Protein AF-A0A7K2XYT5-F1 (afdb_monomer_lite)

Foldseek 3Di:
DLVVLLVQLLCQQAVDDDPVQVVVVTLCAQADPVQPSNNQSSVLSQCLLQVVPDHRGDLVSRHPVNVVSSVVSVVVPSPPPD

Radius of gyration: 11.96 Å; chains: 1; bounding box: 29×26×29 Å

pLDDT: mean 91.59, std 6.75, range [53.97, 96.94]

Sequence (82 aa):
IWIGFTALMMWTEFAHHGPAFEVSGGAMEGKETRYGIAASSIFSVATTLTSTGAVNSFHSSYTGLGGGIQLLGMQLGEIAPG

Structure (mmCIF, N/CA/C/O backbone):
data_AF-A0A7K2XYT5-F1
#
_entry.id   AF-A0A7K2XYT5-F1
#
loop_
_atom_site.group_PDB
_atom_site.id
_atom_site.type_symbol
_atom_site.label_atom_id
_atom_site.label_alt_id
_atom_site.label_comp_id
_atom_site.label_asym_id
_atom_site.label_entity_id
_atom_site.label_seq_id
_atom_site.pdbx_PDB_ins_code
_atom_site.Cartn_x
_atom_site.Cartn_y
_atom_site.Cartn_z
_atom_site.occupancy
_atom_site.B_iso_or_equiv
_atom_site.auth_seq_id
_atom_site.auth_comp_id
_atom_site.auth_asym_id
_atom_site.auth_atom_id
_atom_site.pdbx_PDB_model_num
ATOM 1 N N . ILE A 1 1 ? -15.005 1.797 2.497 1.00 88.69 1 ILE A N 1
ATOM 2 C CA . ILE A 1 1 ? -13.673 2.458 2.541 1.00 88.69 1 ILE A CA 1
ATOM 3 C C . ILE A 1 1 ? -12.554 1.463 2.234 1.00 88.69 1 ILE A C 1
ATOM 5 O O . ILE A 1 1 ? -11.839 1.673 1.262 1.00 88.69 1 ILE A O 1
ATOM 9 N N . TRP A 1 2 ? -12.467 0.344 2.964 1.00 92.62 2 TRP A N 1
ATOM 10 C CA . TRP A 1 2 ? -11.437 -0.690 2.762 1.00 92.62 2 TRP A CA 1
ATOM 11 C C . TRP A 1 2 ? -11.294 -1.194 1.311 1.00 92.62 2 TRP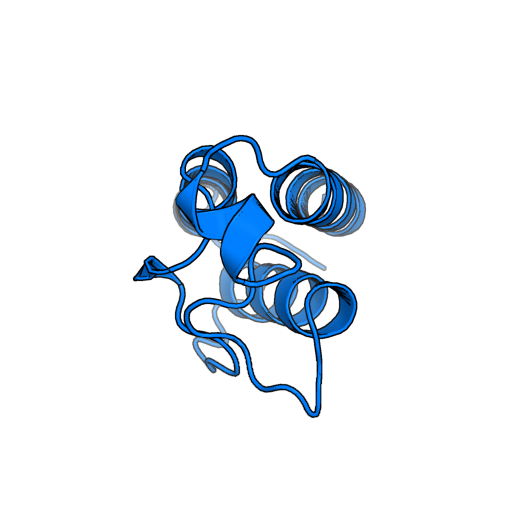 A C 1
ATOM 13 O O . TRP A 1 2 ? -10.183 -1.237 0.789 1.00 92.62 2 TRP A O 1
ATOM 23 N N . ILE A 1 3 ? -12.406 -1.492 0.618 1.00 94.56 3 ILE A N 1
ATOM 24 C CA . ILE A 1 3 ? -12.375 -1.922 -0.798 1.00 94.56 3 ILE A CA 1
ATOM 25 C C . ILE A 1 3 ? -11.749 -0.845 -1.694 1.00 94.56 3 ILE A C 1
ATOM 27 O O . ILE A 1 3 ? -10.955 -1.166 -2.571 1.00 94.56 3 ILE A O 1
ATOM 31 N N . GLY A 1 4 ? -12.069 0.431 -1.456 1.00 94.81 4 GLY A N 1
ATOM 32 C CA . GLY A 1 4 ? -11.520 1.549 -2.226 1.00 94.81 4 GLY A CA 1
ATOM 33 C C . GLY A 1 4 ? -10.012 1.695 -2.031 1.00 94.81 4 GLY A C 1
ATOM 34 O O . GLY A 1 4 ? -9.280 1.793 -3.011 1.00 94.81 4 GLY A O 1
ATOM 35 N N . PHE A 1 5 ? -9.540 1.619 -0.783 1.00 95.12 5 PHE A N 1
ATOM 36 C CA . PHE A 1 5 ? -8.106 1.625 -0.470 1.00 95.12 5 PHE A CA 1
ATOM 37 C C . PHE A 1 5 ? -7.389 0.425 -1.090 1.00 95.12 5 PHE A C 1
ATOM 39 O O . PHE A 1 5 ? -6.329 0.584 -1.681 1.00 95.12 5 PHE A O 1
ATOM 46 N N . THR A 1 6 ? -7.994 -0.761 -1.020 1.00 95.75 6 THR A N 1
ATOM 47 C CA . THR A 1 6 ? -7.429 -1.996 -1.580 1.00 95.75 6 THR A CA 1
ATOM 48 C C . THR A 1 6 ? -7.334 -1.935 -3.101 1.00 95.75 6 THR A C 1
ATOM 50 O O . THR A 1 6 ? -6.302 -2.286 -3.666 1.00 95.75 6 THR A O 1
ATOM 53 N N . ALA A 1 7 ? -8.382 -1.457 -3.774 1.00 96.19 7 ALA A N 1
ATOM 54 C CA . ALA A 1 7 ? -8.389 -1.297 -5.223 1.00 96.19 7 ALA A CA 1
ATOM 55 C C . ALA A 1 7 ? -7.354 -0.259 -5.679 1.00 96.19 7 ALA A C 1
ATOM 57 O O . ALA A 1 7 ? -6.619 -0.507 -6.633 1.00 96.19 7 ALA A O 1
ATOM 58 N N . LEU A 1 8 ? -7.253 0.869 -4.968 1.00 95.44 8 LEU A N 1
ATOM 59 C CA . LEU A 1 8 ? -6.265 1.902 -5.262 1.00 95.44 8 LEU A CA 1
ATOM 60 C C . LEU A 1 8 ? -4.836 1.386 -5.034 1.00 95.44 8 LEU A C 1
ATOM 62 O O . LEU A 1 8 ? -3.984 1.566 -5.895 1.00 95.44 8 LEU A O 1
ATOM 66 N N . MET A 1 9 ? -4.603 0.675 -3.929 1.00 96.25 9 MET A N 1
ATOM 67 C CA . MET A 1 9 ? -3.330 0.028 -3.604 1.00 96.25 9 MET A CA 1
ATOM 68 C C . MET A 1 9 ? -2.926 -0.996 -4.665 1.00 96.25 9 MET A C 1
ATOM 70 O O . MET A 1 9 ? -1.780 -1.023 -5.103 1.00 96.25 9 MET A O 1
ATOM 74 N N . MET A 1 10 ? -3.859 -1.840 -5.109 1.00 95.38 10 MET A N 1
ATOM 75 C CA . MET A 1 10 ? -3.594 -2.764 -6.208 1.00 95.38 10 MET A CA 1
ATOM 76 C C . MET A 1 10 ? -3.228 -2.016 -7.482 1.00 95.38 10 MET A C 1
ATOM 78 O O . MET A 1 10 ? -2.241 -2.362 -8.120 1.00 95.38 10 MET A O 1
ATOM 82 N N . TRP A 1 11 ? -3.985 -0.983 -7.842 1.00 94.69 11 TRP A N 1
ATOM 83 C CA . TRP A 1 11 ? -3.705 -0.220 -9.049 1.00 94.69 11 TRP A CA 1
ATOM 84 C C . TRP A 1 11 ? -2.311 0.413 -9.015 1.00 94.69 11 TRP A C 1
ATOM 86 O O . TRP A 1 11 ? -1.568 0.254 -9.978 1.00 94.69 11 TRP A O 1
ATOM 96 N N . THR A 1 12 ? -1.909 1.043 -7.908 1.00 94.25 12 THR A N 1
ATOM 97 C CA . THR A 1 12 ? -0.571 1.649 -7.795 1.00 94.25 12 THR A CA 1
ATOM 98 C C . THR A 1 12 ? 0.541 0.609 -7.875 1.00 94.25 12 THR A C 1
ATOM 100 O O . THR A 1 12 ? 1.547 0.830 -8.545 1.00 94.25 12 THR A O 1
ATOM 103 N N . GLU A 1 13 ? 0.347 -0.544 -7.233 1.00 94.81 13 GLU A N 1
ATOM 104 C CA . GLU A 1 13 ? 1.349 -1.607 -7.194 1.00 94.81 13 GLU A CA 1
ATOM 105 C C . GL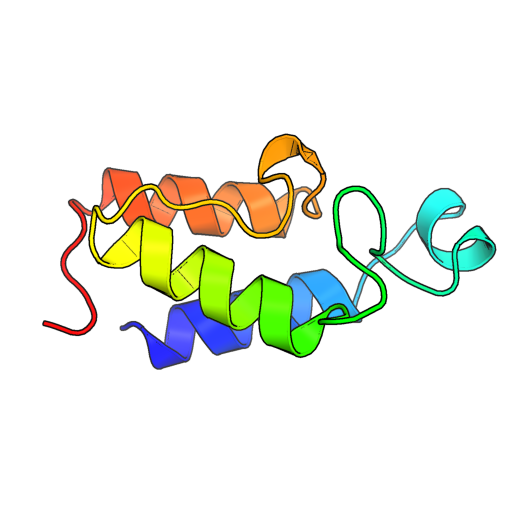U A 1 13 ? 1.399 -2.450 -8.469 1.00 94.81 13 GLU A C 1
ATOM 107 O O . GLU A 1 13 ? 2.403 -3.107 -8.671 1.00 94.81 13 GLU A O 1
ATOM 112 N N . PHE A 1 14 ? 0.375 -2.462 -9.327 1.00 93.19 14 PHE A N 1
ATOM 113 C CA . PHE A 1 14 ? 0.416 -3.152 -10.628 1.00 93.19 14 PHE A CA 1
ATOM 114 C C . PHE A 1 14 ? 0.739 -2.217 -11.795 1.00 93.19 14 PHE A C 1
ATOM 116 O O . PHE A 1 14 ? 1.313 -2.656 -12.788 1.00 93.19 14 PHE A O 1
ATOM 123 N N . ALA A 1 15 ? 0.372 -0.937 -11.702 1.00 91.25 15 ALA A N 1
ATOM 124 C CA . ALA A 1 15 ? 0.696 0.046 -12.730 1.00 91.25 15 ALA A CA 1
ATOM 125 C C . ALA A 1 15 ? 2.175 0.456 -12.705 1.00 91.25 15 ALA A C 1
ATOM 127 O O . ALA A 1 15 ? 2.623 1.030 -13.687 1.00 91.25 15 ALA A O 1
ATOM 128 N N . HIS A 1 16 ? 2.898 0.181 -11.607 1.00 82.38 16 HIS A N 1
ATOM 129 C CA . HIS A 1 16 ? 4.302 0.530 -11.344 1.00 82.38 16 HIS A CA 1
ATOM 130 C C . HIS A 1 16 ? 5.116 0.959 -12.587 1.00 82.38 16 HIS A C 1
ATOM 132 O O . HIS A 1 16 ? 5.317 0.204 -13.538 1.00 82.38 16 HIS A O 1
ATOM 138 N N . HIS A 1 17 ? 5.631 2.187 -12.574 1.00 77.88 17 HIS A N 1
ATOM 139 C CA . HIS A 1 17 ? 6.413 2.727 -13.685 1.00 77.88 17 HIS A CA 1
ATOM 140 C C . HIS A 1 17 ? 7.839 3.005 -13.224 1.00 77.88 17 HIS A C 1
ATOM 142 O O . HIS A 1 17 ? 8.048 3.694 -12.225 1.00 77.88 17 HIS A O 1
ATOM 148 N N . GLY A 1 18 ? 8.821 2.477 -13.951 1.00 82.81 18 GLY A N 1
ATOM 149 C CA . GLY A 1 18 ? 10.228 2.763 -13.709 1.00 82.81 18 GLY A CA 1
ATOM 150 C C . GLY A 1 18 ? 11.145 1.581 -14.023 1.00 82.81 18 GLY A C 1
ATOM 151 O O . GLY A 1 18 ? 10.739 0.426 -13.882 1.00 82.81 18 GLY A O 1
ATOM 152 N N . PRO A 1 19 ? 12.410 1.860 -14.377 1.00 83.06 19 PRO A N 1
ATOM 153 C CA . PRO A 1 19 ? 13.355 0.839 -14.827 1.00 83.06 19 PRO A CA 1
ATOM 154 C C . PRO A 1 19 ? 13.637 -0.229 -13.760 1.00 83.06 19 PRO A C 1
ATOM 156 O O . PRO A 1 19 ? 13.878 -1.383 -14.096 1.00 83.06 19 PRO A O 1
ATOM 159 N N . ALA A 1 20 ? 13.564 0.123 -12.472 1.00 84.69 20 ALA A N 1
ATOM 160 C CA . ALA A 1 20 ? 13.752 -0.831 -11.378 1.00 84.69 20 ALA A CA 1
ATOM 161 C C . ALA A 1 20 ? 12.658 -1.914 -11.354 1.00 84.69 20 ALA A C 1
ATOM 163 O O . ALA A 1 20 ? 12.974 -3.092 -11.218 1.00 84.69 20 ALA A O 1
ATOM 164 N N . PHE A 1 21 ? 11.394 -1.522 -11.549 1.00 86.44 21 PHE A N 1
ATOM 165 C CA . PHE A 1 21 ? 10.252 -2.439 -11.530 1.00 86.44 21 PHE A CA 1
ATOM 166 C C . PHE A 1 21 ? 10.190 -3.320 -12.777 1.00 86.44 21 PHE A C 1
ATOM 168 O O .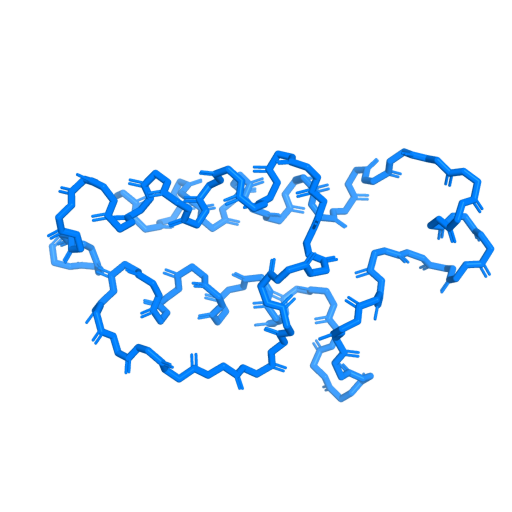 PHE A 1 21 ? 9.816 -4.487 -12.693 1.00 86.44 21 PHE A O 1
ATOM 175 N N . GLU A 1 22 ? 10.578 -2.776 -13.932 1.00 83.12 22 GLU A N 1
ATOM 176 C CA . GLU A 1 22 ? 10.641 -3.527 -15.189 1.00 83.12 22 GLU A CA 1
ATOM 177 C C . GLU A 1 22 ? 11.668 -4.661 -15.108 1.00 83.12 22 GLU A C 1
ATOM 179 O O . GLU A 1 22 ? 11.375 -5.791 -15.499 1.00 83.12 22 GLU A O 1
ATOM 184 N N . VAL A 1 23 ? 12.843 -4.391 -14.529 1.00 84.62 23 VAL A N 1
ATOM 185 C CA . VAL A 1 23 ? 13.900 -5.399 -14.356 1.00 84.62 23 VAL A CA 1
ATOM 186 C C . VAL A 1 23 ? 13.512 -6.460 -13.321 1.00 84.62 23 VAL A C 1
ATOM 188 O O . VAL A 1 23 ? 13.834 -7.632 -13.507 1.00 84.62 23 VAL A O 1
ATOM 191 N N . SER A 1 24 ? 12.800 -6.094 -12.250 1.00 82.25 24 SER A N 1
ATOM 192 C CA . SER A 1 24 ? 12.341 -7.050 -11.230 1.00 82.25 24 SER A CA 1
ATOM 193 C C . SER A 1 24 ? 11.079 -7.830 -11.617 1.00 82.25 24 SER A C 1
ATOM 195 O O . SER A 1 24 ? 10.646 -8.691 -10.850 1.00 82.25 24 SER A O 1
ATOM 197 N N . GLY A 1 25 ? 10.476 -7.555 -12.780 1.00 84.88 25 GLY A N 1
ATOM 198 C CA . GLY A 1 25 ? 9.219 -8.183 -13.203 1.00 84.88 25 GLY A CA 1
ATOM 199 C C . GLY A 1 25 ? 7.993 -7.705 -12.413 1.00 84.88 25 GLY A C 1
ATOM 200 O O . GLY A 1 25 ? 6.965 -8.379 -12.401 1.00 84.88 25 GLY A O 1
ATOM 201 N N . GLY A 1 26 ? 8.114 -6.557 -11.745 1.00 89.81 26 GLY A N 1
ATOM 202 C CA . GLY A 1 26 ? 7.053 -5.859 -11.032 1.00 89.81 26 GLY A CA 1
ATOM 203 C C . GLY A 1 26 ? 7.510 -5.234 -9.717 1.00 89.81 26 GLY A C 1
ATOM 204 O O . GLY A 1 26 ? 8.680 -5.334 -9.345 1.00 89.81 26 GLY A O 1
ATOM 205 N N . ALA A 1 27 ? 6.590 -4.602 -8.984 1.00 92.75 27 ALA A N 1
ATOM 206 C CA . ALA A 1 27 ? 6.836 -4.003 -7.665 1.00 92.75 27 ALA A CA 1
ATOM 207 C C . ALA A 1 27 ? 7.014 -5.087 -6.592 1.00 92.75 27 ALA A C 1
ATOM 209 O O . ALA A 1 27 ? 6.200 -5.243 -5.695 1.00 92.75 27 ALA A O 1
ATOM 210 N N . MET A 1 28 ? 8.061 -5.895 -6.723 1.00 94.31 28 MET A N 1
ATOM 211 C CA . MET A 1 28 ? 8.342 -7.045 -5.863 1.00 94.31 28 MET A CA 1
ATOM 212 C C . MET A 1 28 ? 9.318 -6.720 -4.730 1.00 94.31 28 MET A C 1
ATOM 214 O O . MET A 1 28 ? 9.577 -7.573 -3.882 1.00 94.31 28 MET A O 1
ATOM 218 N N . GLU A 1 29 ? 9.855 -5.500 -4.685 1.00 93.62 29 GLU A N 1
ATOM 219 C CA . GLU A 1 29 ? 10.715 -5.073 -3.588 1.00 93.62 29 GLU A CA 1
ATOM 220 C C . GLU A 1 29 ? 9.958 -5.150 -2.255 1.00 93.62 29 GLU A C 1
ATOM 222 O O . GLU A 1 29 ? 8.831 -4.676 -2.119 1.00 93.62 29 GLU A O 1
ATOM 227 N N . GLY A 1 30 ? 10.568 -5.808 -1.269 1.00 93.06 30 GLY A N 1
ATOM 228 C CA . GLY A 1 30 ? 9.974 -5.981 0.050 1.00 93.06 30 GLY A CA 1
ATOM 229 C C . GLY A 1 30 ? 8.741 -6.890 0.089 1.00 93.06 30 GLY A C 1
ATOM 230 O O . GLY A 1 30 ? 8.106 -6.964 1.139 1.00 93.06 30 GLY A O 1
ATOM 231 N N . LYS A 1 31 ? 8.395 -7.591 -1.002 1.00 95.69 31 LYS A N 1
ATOM 232 C CA . LYS A 1 31 ? 7.290 -8.561 -1.052 1.00 95.69 31 LYS A CA 1
ATOM 233 C C . LYS A 1 31 ? 7.816 -9.991 -1.138 1.00 95.69 31 LYS A C 1
ATOM 235 O O . LYS A 1 31 ? 8.763 -10.298 -1.854 1.00 95.69 31 LYS A O 1
ATOM 240 N N . GLU A 1 32 ? 7.148 -10.894 -0.433 1.00 96.06 32 GLU A N 1
ATOM 241 C CA . GLU A 1 32 ? 7.431 -12.326 -0.499 1.00 96.06 32 GLU A CA 1
ATOM 242 C C . GLU A 1 32 ? 6.876 -12.934 -1.792 1.00 96.06 32 GLU A C 1
ATOM 244 O O . GLU A 1 32 ? 5.702 -12.751 -2.125 1.00 96.06 32 GLU A O 1
ATOM 249 N N . THR A 1 33 ? 7.674 -13.757 -2.475 1.00 93.88 33 THR 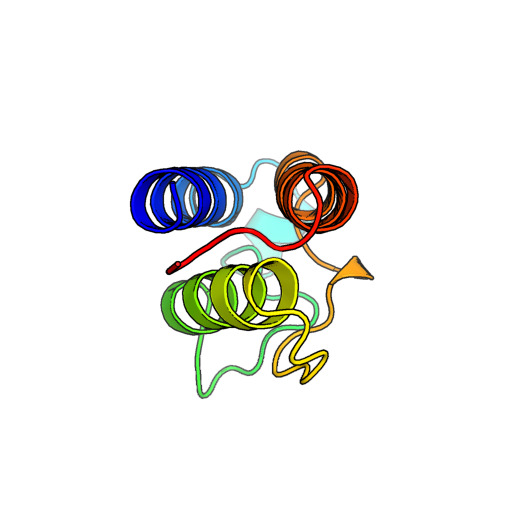A N 1
ATOM 250 C CA . THR A 1 33 ? 7.251 -14.472 -3.696 1.00 93.88 33 THR A CA 1
ATOM 251 C C . THR A 1 33 ? 6.050 -15.392 -3.463 1.00 93.88 33 THR A C 1
ATOM 253 O O . THR A 1 33 ? 5.252 -15.602 -4.369 1.00 93.88 33 THR A O 1
ATOM 256 N N . ARG A 1 34 ? 5.884 -15.892 -2.230 1.00 96.25 34 ARG A N 1
ATOM 257 C CA . ARG A 1 34 ? 4.755 -16.734 -1.796 1.00 96.25 34 ARG A CA 1
ATOM 258 C C . ARG A 1 34 ? 3.403 -16.017 -1.850 1.00 96.25 34 ARG A C 1
ATOM 260 O O . ARG A 1 34 ? 2.383 -16.677 -2.022 1.00 96.25 34 ARG A O 1
ATOM 267 N N . TYR A 1 35 ? 3.394 -14.697 -1.660 1.00 95.50 35 TYR A N 1
ATOM 268 C CA . TYR A 1 35 ? 2.175 -13.880 -1.623 1.00 95.50 35 TYR A CA 1
ATOM 269 C C . TYR A 1 35 ? 2.007 -13.051 -2.900 1.00 95.50 35 TYR A C 1
ATOM 271 O O . TYR A 1 35 ? 0.887 -12.858 -3.375 1.00 95.50 35 TYR A O 1
ATOM 279 N N . GLY A 1 36 ? 3.116 -12.582 -3.471 1.00 94.38 36 GLY A N 1
ATOM 280 C CA . GLY A 1 36 ? 3.107 -11.713 -4.640 1.00 94.38 36 GLY A CA 1
ATOM 281 C C . GLY A 1 36 ? 2.437 -10.362 -4.379 1.00 94.38 36 GLY A C 1
ATOM 282 O O . GLY A 1 36 ? 2.043 -10.026 -3.262 1.00 94.38 36 GLY A O 1
ATOM 283 N N . ILE A 1 37 ? 2.292 -9.576 -5.445 1.00 94.81 37 ILE A N 1
ATOM 284 C CA . ILE A 1 37 ? 1.799 -8.194 -5.370 1.00 94.81 37 ILE A CA 1
ATOM 285 C C . ILE A 1 37 ? 0.382 -8.140 -4.788 1.00 94.81 37 ILE A C 1
ATOM 287 O O . ILE A 1 37 ? 0.129 -7.402 -3.840 1.00 94.81 37 ILE A O 1
ATOM 291 N N . ALA A 1 38 ? -0.531 -8.963 -5.310 1.00 95.56 38 ALA A N 1
ATOM 292 C CA . ALA A 1 38 ? -1.943 -8.907 -4.952 1.00 95.56 38 ALA A CA 1
ATOM 293 C C . ALA A 1 38 ? -2.198 -9.163 -3.454 1.00 95.56 38 ALA A C 1
ATOM 295 O O . ALA A 1 38 ? -2.833 -8.346 -2.784 1.00 95.56 38 ALA A O 1
ATOM 296 N N . ALA A 1 39 ? -1.695 -10.276 -2.910 1.00 96.62 39 ALA A N 1
ATOM 297 C CA . ALA A 1 39 ? -1.954 -10.625 -1.515 1.00 96.62 39 ALA A CA 1
ATOM 298 C C . ALA A 1 39 ? -1.192 -9.715 -0.538 1.00 96.62 39 ALA A C 1
ATOM 300 O O . ALA A 1 39 ? -1.726 -9.384 0.521 1.00 96.62 39 ALA A O 1
ATOM 301 N N . SER A 1 40 ? 0.010 -9.249 -0.896 1.00 96.94 40 SER A N 1
ATOM 302 C CA . SER A 1 40 ? 0.724 -8.231 -0.117 1.00 96.94 40 SER A CA 1
ATOM 303 C C . SER A 1 40 ? -0.056 -6.915 -0.046 1.00 96.94 40 SER A C 1
ATOM 305 O O . SER A 1 40 ? -0.241 -6.391 1.049 1.00 96.94 40 SER A O 1
ATOM 307 N N . SER A 1 41 ? -0.598 -6.431 -1.168 1.00 96.38 41 SER A N 1
ATOM 308 C CA . SER A 1 41 ? -1.392 -5.195 -1.216 1.00 96.38 41 SER A CA 1
ATOM 309 C C . SER A 1 41 ? -2.664 -5.270 -0.367 1.00 96.38 41 SER A C 1
ATOM 311 O O . SER A 1 41 ? -2.952 -4.346 0.390 1.00 96.38 41 SER A O 1
ATOM 313 N N . ILE A 1 42 ? -3.408 -6.381 -0.437 1.00 95.75 42 ILE A N 1
ATOM 314 C CA . ILE A 1 42 ? -4.604 -6.588 0.401 1.00 95.75 42 ILE A CA 1
ATOM 315 C C . ILE A 1 42 ? -4.226 -6.591 1.885 1.00 95.75 42 ILE A C 1
ATOM 317 O O . ILE A 1 42 ? -4.892 -5.951 2.699 1.00 95.75 42 ILE A O 1
ATOM 321 N N . PHE A 1 43 ? -3.153 -7.301 2.241 1.00 96.44 43 PHE A N 1
ATOM 322 C CA . PHE A 1 43 ? -2.720 -7.424 3.629 1.00 96.44 43 PHE A CA 1
ATOM 323 C C . PHE A 1 43 ? -2.230 -6.091 4.203 1.00 96.44 43 PHE A C 1
ATOM 325 O O . PHE A 1 43 ? -2.590 -5.752 5.326 1.00 96.44 43 PHE A O 1
ATOM 332 N N . SER A 1 44 ? -1.463 -5.317 3.430 1.00 96.25 44 SER A N 1
ATOM 333 C CA . SER A 1 44 ? -0.987 -3.990 3.834 1.00 96.25 44 SER A CA 1
ATOM 334 C C . SER A 1 44 ? -2.141 -3.021 4.097 1.00 96.25 44 SER A C 1
ATOM 336 O O . SER A 1 44 ? -2.153 -2.333 5.117 1.00 96.25 44 SER A O 1
ATOM 338 N N . VAL A 1 45 ? -3.161 -3.005 3.238 1.00 95.94 45 VAL A N 1
ATOM 339 C CA . VAL A 1 45 ? -4.350 -2.171 3.462 1.00 95.94 45 VAL A CA 1
ATOM 340 C C . VAL A 1 45 ? -5.153 -2.650 4.668 1.00 95.94 45 VAL A C 1
ATOM 342 O O . VAL A 1 45 ? -5.604 -1.830 5.461 1.00 95.94 45 VAL A O 1
ATOM 345 N N . ALA A 1 46 ? -5.321 -3.963 4.841 1.00 94.75 46 ALA A N 1
ATOM 346 C CA . ALA A 1 46 ? -6.015 -4.508 6.002 1.00 94.75 46 ALA A CA 1
ATOM 347 C C . ALA A 1 46 ? -5.305 -4.126 7.306 1.00 94.75 46 ALA A C 1
ATOM 349 O O . ALA A 1 46 ? -5.904 -3.463 8.139 1.00 94.75 46 ALA A O 1
ATOM 350 N N . THR A 1 47 ? -4.023 -4.464 7.447 1.00 94.75 47 THR A N 1
ATOM 351 C CA . THR A 1 47 ? -3.273 -4.288 8.700 1.00 94.75 47 THR A CA 1
ATOM 352 C C . THR A 1 47 ? -3.118 -2.825 9.128 1.00 94.75 47 THR A C 1
ATOM 354 O O . THR A 1 47 ? -3.064 -2.544 10.327 1.00 94.75 47 THR A O 1
ATOM 357 N N . THR A 1 48 ? -3.067 -1.894 8.164 1.00 93.50 48 THR A N 1
ATOM 358 C CA . THR A 1 48 ? -2.961 -0.449 8.426 1.00 93.50 48 THR A CA 1
ATOM 359 C C . THR A 1 48 ? -4.305 0.196 8.716 1.00 93.50 48 THR A C 1
ATOM 361 O O . THR A 1 48 ? -4.361 1.090 9.549 1.00 93.50 48 THR A O 1
ATOM 364 N N . LEU A 1 49 ? -5.393 -0.249 8.081 1.00 93.44 49 LEU A N 1
ATOM 365 C CA . LEU A 1 49 ? -6.720 0.295 8.367 1.00 93.44 49 LEU A CA 1
ATOM 366 C C . LEU A 1 49 ? -7.325 -0.275 9.653 1.00 93.44 49 LEU A C 1
ATOM 368 O O . LEU A 1 49 ? -8.163 0.395 10.234 1.00 93.44 49 LEU A O 1
ATOM 372 N N . THR A 1 50 ? -6.890 -1.449 10.121 1.00 93.25 50 THR A N 1
ATOM 373 C CA . THR A 1 50 ? -7.387 -2.074 11.363 1.00 93.25 50 THR A CA 1
ATOM 374 C C . THR A 1 50 ? -6.506 -1.851 12.585 1.00 93.25 50 THR A C 1
ATOM 376 O O . THR A 1 50 ? -6.727 -2.500 13.608 1.00 93.25 50 THR A O 1
ATOM 379 N N . SER A 1 51 ? -5.464 -1.018 12.488 1.00 92.31 51 SER A N 1
ATOM 380 C CA . SER A 1 51 ? -4.468 -0.839 13.558 1.00 92.31 51 SER A CA 1
ATOM 381 C C . SER A 1 51 ? -3.808 -2.158 14.014 1.00 92.31 51 SER A C 1
ATOM 383 O O . SER A 1 51 ? -3.347 -2.301 15.144 1.00 92.31 51 SER A O 1
ATOM 385 N N . THR A 1 52 ? -3.776 -3.182 13.151 1.00 94.00 52 THR A N 1
ATOM 386 C CA . THR A 1 52 ? -3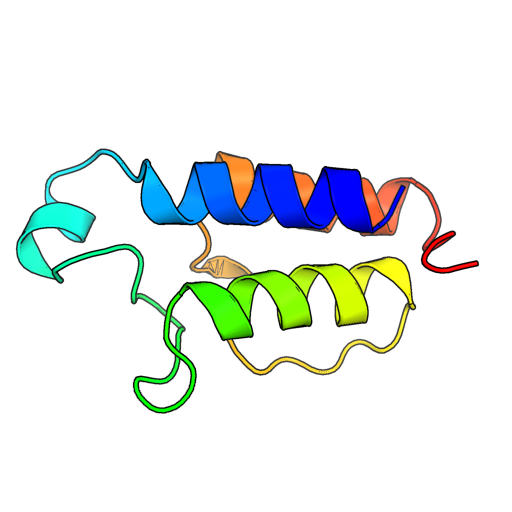.211 -4.495 13.510 1.00 94.00 52 THR A CA 1
ATOM 387 C C . THR A 1 52 ? -1.686 -4.464 13.539 1.00 94.00 52 THR A C 1
ATOM 389 O O . THR A 1 52 ? -1.075 -5.147 14.356 1.00 94.00 52 THR A O 1
ATOM 392 N N . GLY A 1 53 ? -1.052 -3.695 12.651 1.00 91.19 53 GLY A N 1
ATOM 393 C CA . GLY A 1 53 ? 0.400 -3.476 12.657 1.00 91.19 53 GLY A CA 1
ATOM 394 C C . GLY A 1 53 ? 1.265 -4.674 12.232 1.00 91.19 53 GLY A C 1
ATOM 395 O O . GLY A 1 53 ? 2.488 -4.558 12.185 1.00 91.19 53 GLY A O 1
ATOM 396 N N . ALA A 1 54 ? 0.672 -5.817 11.878 1.00 95.56 54 ALA A N 1
ATOM 397 C CA . ALA A 1 54 ? 1.390 -6.945 11.288 1.00 95.56 54 ALA A CA 1
ATOM 398 C C . ALA A 1 54 ? 1.906 -6.589 9.884 1.00 95.56 54 ALA A C 1
ATOM 400 O O . ALA A 1 54 ? 1.228 -5.888 9.136 1.00 95.56 54 ALA A O 1
ATOM 401 N N . VAL A 1 55 ? 3.076 -7.101 9.491 1.00 95.81 55 VAL A N 1
ATOM 402 C CA . VAL A 1 55 ? 3.729 -6.761 8.215 1.00 95.81 55 VAL A CA 1
ATOM 403 C C . VAL A 1 55 ? 4.118 -8.043 7.476 1.00 95.81 55 VAL A C 1
ATOM 405 O O . VAL A 1 55 ? 4.961 -8.795 7.955 1.00 95.81 55 VAL A O 1
ATOM 408 N N . ASN A 1 56 ? 3.513 -8.304 6.310 1.00 95.88 56 ASN A N 1
ATOM 409 C CA . ASN A 1 56 ? 3.893 -9.420 5.420 1.00 95.88 56 ASN A CA 1
ATOM 410 C C . ASN A 1 56 ? 4.710 -8.973 4.192 1.00 95.88 56 ASN A C 1
ATOM 412 O O . ASN A 1 56 ? 5.121 -9.801 3.381 1.00 95.88 56 ASN A O 1
ATOM 416 N N . SER A 1 57 ? 4.865 -7.661 4.028 1.00 96.75 57 SER A N 1
ATOM 417 C CA . SER A 1 57 ? 5.644 -7.002 2.988 1.00 96.75 57 SER A CA 1
ATOM 418 C C . SER A 1 57 ? 6.077 -5.633 3.502 1.00 96.75 57 SER A C 1
ATOM 420 O O . SER A 1 57 ? 5.301 -4.966 4.185 1.00 96.75 57 SER A O 1
ATOM 422 N N . PHE A 1 58 ? 7.312 -5.218 3.232 1.00 96.38 58 PHE A N 1
ATOM 423 C CA . PHE A 1 58 ? 7.852 -3.980 3.789 1.00 96.38 58 PHE A CA 1
ATOM 424 C C . PHE A 1 58 ? 7.127 -2.756 3.222 1.00 96.38 58 PHE A C 1
ATOM 426 O O . PHE A 1 58 ? 7.239 -2.455 2.037 1.00 96.38 58 PHE A O 1
ATOM 433 N N . HIS A 1 59 ? 6.426 -2.018 4.090 1.00 95.31 59 HIS A N 1
ATOM 434 C CA . HIS A 1 59 ? 5.702 -0.791 3.732 1.00 95.31 59 HIS A CA 1
ATOM 435 C C . HIS A 1 59 ? 6.601 0.277 3.087 1.00 95.31 59 HIS A C 1
ATOM 437 O O . HIS A 1 59 ? 6.159 1.007 2.208 1.00 95.31 59 HIS A O 1
ATOM 443 N N . SER A 1 60 ? 7.884 0.331 3.462 1.00 94.00 60 SER A N 1
ATOM 444 C CA . SER A 1 60 ? 8.865 1.254 2.874 1.00 94.00 60 SER A CA 1
ATOM 445 C C . SER A 1 60 ? 9.204 0.966 1.409 1.00 94.00 60 SER A C 1
ATOM 447 O O . SER A 1 60 ? 9.764 1.835 0.753 1.00 94.00 60 SER A O 1
ATOM 449 N N . SER A 1 61 ? 8.894 -0.234 0.914 1.00 93.88 61 SER A N 1
ATOM 450 C CA . SER A 1 61 ? 9.200 -0.672 -0.454 1.00 93.88 61 SER A CA 1
ATOM 451 C C . SER A 1 61 ? 7.978 -0.640 -1.379 1.00 93.88 61 SER A C 1
ATOM 453 O O . SER A 1 61 ? 8.054 -1.085 -2.522 1.00 93.88 61 SER A O 1
ATOM 455 N N . TYR A 1 62 ? 6.840 -0.119 -0.908 1.00 94.19 62 TYR A N 1
ATOM 456 C CA . TYR A 1 62 ? 5.700 0.144 -1.783 1.00 94.19 62 TYR A CA 1
ATOM 457 C C . TYR A 1 62 ? 6.018 1.292 -2.742 1.00 94.19 62 TYR A C 1
ATOM 459 O O . TYR A 1 62 ? 6.855 2.154 -2.470 1.00 94.19 62 TYR A O 1
ATOM 467 N N . THR A 1 63 ? 5.312 1.328 -3.870 1.00 94.00 63 THR A N 1
ATOM 468 C CA . THR A 1 63 ? 5.386 2.448 -4.813 1.00 94.00 63 THR A CA 1
ATOM 469 C C . THR A 1 63 ? 5.094 3.775 -4.104 1.00 94.00 63 THR A C 1
ATOM 471 O O . THR A 1 63 ? 4.412 3.807 -3.080 1.00 94.00 63 THR A O 1
ATOM 474 N N . GLY A 1 64 ? 5.572 4.902 -4.646 1.00 91.56 64 GLY A N 1
ATOM 475 C CA . GLY A 1 64 ? 5.417 6.207 -3.984 1.00 91.56 64 GLY A CA 1
ATOM 476 C C . GLY A 1 64 ? 3.961 6.554 -3.636 1.00 91.56 64 GLY A C 1
ATOM 477 O O . GLY A 1 64 ? 3.677 7.010 -2.529 1.00 91.56 64 GLY A O 1
ATOM 478 N N . LEU A 1 65 ? 3.020 6.267 -4.545 1.00 92.75 65 LEU A N 1
ATOM 479 C CA . LEU A 1 65 ? 1.587 6.401 -4.259 1.00 92.75 65 LEU A CA 1
ATOM 480 C C . LEU A 1 65 ? 1.094 5.324 -3.291 1.00 92.75 65 LEU A C 1
ATOM 482 O O . LEU A 1 65 ? 0.263 5.613 -2.433 1.00 92.75 65 LEU A O 1
ATOM 486 N N . GLY A 1 66 ? 1.627 4.107 -3.392 1.00 93.38 66 GLY A N 1
ATOM 487 C CA . GLY A 1 66 ? 1.294 3.019 -2.494 1.00 93.38 66 GLY A CA 1
ATOM 488 C C . GLY A 1 66 ? 1.594 3.334 -1.023 1.00 93.38 66 GLY A C 1
ATOM 489 O O . GLY A 1 66 ? 0.701 3.258 -0.179 1.00 93.38 66 GLY A O 1
ATOM 490 N N . GLY A 1 67 ? 2.811 3.787 -0.720 1.00 93.19 67 GLY A N 1
ATOM 491 C CA . GLY A 1 67 ? 3.175 4.240 0.625 1.00 93.19 67 GLY A CA 1
ATOM 492 C C . GLY A 1 67 ? 2.283 5.386 1.121 1.00 93.19 67 GLY A C 1
ATOM 493 O O . GLY A 1 67 ? 1.880 5.411 2.284 1.00 93.19 67 GLY A O 1
ATOM 494 N N . GLY A 1 68 ? 1.883 6.294 0.222 1.00 94.19 68 GLY A N 1
ATOM 495 C CA . GLY A 1 68 ? 0.915 7.350 0.522 1.00 94.19 68 GLY A CA 1
ATOM 496 C C . GLY A 1 68 ? -0.450 6.815 0.969 1.00 94.19 68 GLY A C 1
ATOM 497 O O . GLY A 1 68 ? -1.026 7.334 1.920 1.00 94.19 68 GLY A O 1
ATOM 498 N N . ILE A 1 69 ? -0.952 5.746 0.347 1.00 94.69 69 ILE A N 1
ATOM 499 C CA . ILE A 1 69 ? -2.237 5.121 0.706 1.00 94.69 69 ILE A CA 1
ATOM 500 C C . ILE A 1 69 ? -2.193 4.532 2.121 1.00 94.69 69 ILE A C 1
ATOM 502 O O . ILE A 1 69 ? -3.143 4.709 2.883 1.00 94.69 69 ILE A O 1
ATOM 506 N N . GLN A 1 70 ? -1.090 3.882 2.499 1.00 93.38 70 GLN A N 1
ATOM 507 C CA . GLN A 1 70 ? -0.907 3.346 3.854 1.00 93.38 70 GLN A CA 1
ATOM 508 C C . GLN A 1 70 ? -0.878 4.460 4.903 1.00 93.38 70 GLN A C 1
ATOM 510 O O . GLN A 1 70 ? -1.558 4.369 5.925 1.00 93.38 70 GLN A O 1
ATOM 515 N N . LEU A 1 71 ? -0.140 5.540 4.626 1.00 94.88 71 LEU A N 1
ATOM 516 C CA . LEU A 1 71 ? -0.083 6.709 5.504 1.00 94.88 71 LEU A CA 1
ATOM 517 C C . LEU A 1 71 ? -1.454 7.369 5.659 1.00 94.88 71 LEU A C 1
ATOM 519 O O . LEU A 1 71 ? -1.854 7.668 6.780 1.00 94.88 71 LEU A O 1
ATOM 523 N N . LEU A 1 72 ? -2.193 7.548 4.561 1.00 92.94 72 LEU A N 1
ATOM 524 C CA . LEU A 1 72 ? -3.552 8.086 4.604 1.00 92.94 72 LEU A CA 1
ATOM 525 C C . LEU A 1 72 ? -4.483 7.199 5.436 1.00 92.94 72 LEU A C 1
ATOM 527 O O . LEU A 1 72 ? -5.297 7.723 6.188 1.00 92.94 72 LEU A O 1
ATOM 531 N N . GLY A 1 73 ? -4.355 5.873 5.341 1.00 90.50 73 GLY A N 1
ATOM 532 C CA . GLY A 1 73 ? -5.162 4.936 6.124 1.00 90.50 73 GLY A CA 1
ATOM 533 C C . GLY A 1 73 ? -4.977 5.116 7.632 1.00 90.50 73 GLY A C 1
ATOM 534 O O . GLY A 1 73 ? -5.963 5.221 8.361 1.00 90.50 73 GLY A O 1
ATOM 535 N N . MET A 1 74 ? -3.724 5.239 8.079 1.00 93.62 74 MET A N 1
ATOM 536 C CA . MET A 1 74 ? -3.397 5.497 9.488 1.00 93.62 74 MET A CA 1
ATOM 537 C C . MET A 1 74 ? -3.825 6.908 9.923 1.00 93.62 74 MET A C 1
ATOM 539 O O . MET A 1 74 ? -4.426 7.089 10.976 1.00 93.62 74 MET A O 1
ATOM 543 N N . GLN A 1 75 ? -3.596 7.926 9.087 1.00 92.81 75 GLN A N 1
ATOM 544 C CA . GLN A 1 75 ? -3.959 9.317 9.398 1.00 92.81 75 GLN A CA 1
ATOM 545 C C . GLN A 1 75 ? -5.471 9.554 9.475 1.00 92.81 75 GLN A C 1
ATOM 547 O O . GLN A 1 75 ? -5.915 10.427 10.217 1.00 92.81 75 GLN A O 1
ATOM 552 N N . LEU A 1 76 ? -6.265 8.778 8.733 1.00 89.25 76 LEU A N 1
ATOM 553 C CA . LEU A 1 76 ? -7.725 8.792 8.832 1.00 89.25 76 LEU A CA 1
ATOM 554 C C . LEU A 1 76 ? -8.244 8.149 10.127 1.00 89.25 76 LEU A C 1
ATOM 556 O O . LEU A 1 76 ? -9.442 8.226 10.381 1.00 89.25 76 LEU A O 1
ATOM 560 N N . GLY A 1 77 ? -7.373 7.551 10.945 1.00 88.75 77 GLY A N 1
ATOM 561 C CA . GLY A 1 77 ? -7.723 6.998 12.250 1.00 88.75 77 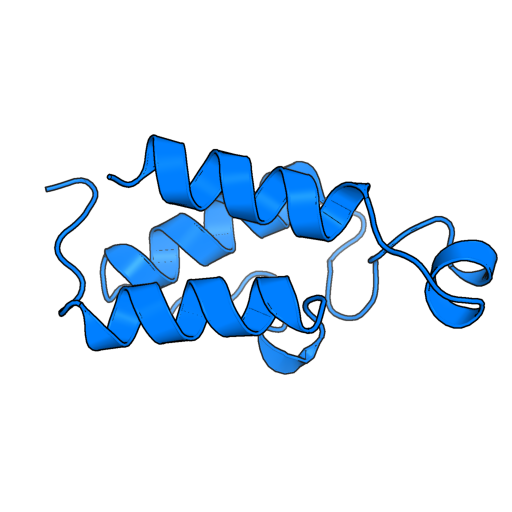GLY A CA 1
ATOM 562 C C . GLY A 1 77 ? -8.173 5.542 12.216 1.00 88.75 77 GLY A C 1
ATOM 563 O O . GLY A 1 77 ? -8.992 5.164 13.045 1.00 88.75 77 GLY A O 1
ATOM 564 N N . GLU A 1 78 ? -7.677 4.742 11.262 1.00 88.38 78 GLU A N 1
ATOM 565 C CA . GLU A 1 78 ? -7.856 3.277 11.275 1.00 88.38 78 GLU A CA 1
ATOM 566 C C . GLU A 1 78 ? -9.333 2.839 11.369 1.00 88.38 78 GLU A C 1
ATOM 568 O O . GLU A 1 78 ? -9.729 1.984 12.160 1.00 88.38 78 GLU A O 1
ATOM 573 N N . ILE A 1 79 ? -10.181 3.473 10.555 1.00 82.38 79 ILE A N 1
ATOM 574 C CA . ILE A 1 79 ? -11.641 3.343 10.672 1.00 82.38 79 ILE A CA 1
ATOM 575 C C . ILE A 1 79 ? -12.173 2.043 10.040 1.00 82.38 79 ILE A C 1
ATOM 577 O O . ILE A 1 79 ? -13.248 1.588 10.406 1.00 82.38 79 ILE A O 1
ATOM 581 N N . ALA A 1 80 ? -11.450 1.420 9.102 1.00 79.81 80 ALA A N 1
ATOM 582 C CA . ALA A 1 80 ? -11.979 0.348 8.250 1.00 79.81 80 ALA A CA 1
ATOM 583 C C . ALA A 1 80 ? -11.311 -1.022 8.529 1.00 79.81 80 ALA A C 1
ATOM 585 O O . ALA A 1 80 ? -10.133 -1.068 8.852 1.00 79.81 80 ALA A O 1
ATOM 586 N N . PRO A 1 81 ? -11.994 -2.173 8.352 1.00 66.06 81 PRO A N 1
ATOM 587 C CA . PRO A 1 81 ? -13.251 -2.393 7.645 1.00 66.06 81 PRO A CA 1
ATOM 588 C C . PRO A 1 81 ? -14.515 -2.126 8.480 1.00 66.06 81 PRO A C 1
ATOM 590 O O . PRO A 1 81 ? -15.591 -2.496 8.013 1.00 66.06 81 PRO A O 1
ATOM 593 N N . GLY A 1 82 ? -14.381 -1.508 9.663 1.00 53.97 82 GLY A N 1
ATOM 594 C CA . GLY A 1 82 ? -15.492 -0.958 10.449 1.00 53.97 82 GLY A CA 1
ATOM 595 C C . GLY A 1 82 ? -16.282 0.135 9.734 1.00 53.97 82 GLY A C 1
ATOM 596 O O . GLY A 1 82 ? -15.723 0.812 8.836 1.00 53.97 82 GLY A O 1
#

Secondary structure (DSSP, 8-state):
-HHHHHHHHHHHHHH--SHHHHHTTSS-TTB-TTTHHHHHHHHHHHHHHTT----SB-GGGS-HHHHHHHHHHHHTTS----